Protein AF-A0A3B9VID7-F1 (afdb_monomer)

Structure (mmCIF, N/CA/C/O backbone):
data_AF-A0A3B9VID7-F1
#
_entry.id   AF-A0A3B9VID7-F1
#
loop_
_atom_site.group_PDB
_atom_site.id
_atom_site.type_symbol
_atom_site.label_atom_id
_atom_site.label_alt_id
_atom_site.label_comp_id
_atom_site.label_asym_id
_atom_site.label_entity_id
_atom_site.label_seq_id
_atom_site.pdbx_PDB_ins_code
_atom_site.Cartn_x
_atom_site.Cartn_y
_atom_site.Cartn_z
_atom_site.occupancy
_atom_site.B_iso_or_equiv
_atom_site.auth_seq_id
_atom_site.auth_comp_id
_atom_site.auth_asym_id
_atom_site.auth_atom_id
_atom_site.pdbx_PDB_model_num
ATOM 1 N N . MET A 1 1 ? -77.360 1.823 83.451 1.00 56.22 1 MET A N 1
ATOM 2 C CA . MET A 1 1 ? -77.154 1.872 81.983 1.00 56.22 1 MET A CA 1
ATOM 3 C C . MET A 1 1 ? -75.922 2.670 81.537 1.00 56.22 1 MET A C 1
ATOM 5 O O . MET A 1 1 ? -75.186 2.148 80.716 1.00 56.22 1 MET A O 1
ATOM 9 N N . ARG A 1 2 ? -75.606 3.858 82.087 1.00 56.00 2 ARG A N 1
ATOM 10 C CA . ARG A 1 2 ? -74.431 4.666 81.658 1.00 56.00 2 ARG A CA 1
ATOM 11 C C . ARG A 1 2 ? -73.066 3.945 81.665 1.00 56.00 2 ARG A C 1
ATOM 13 O O . ARG A 1 2 ? -72.286 4.162 80.751 1.00 56.00 2 ARG A O 1
ATOM 20 N N . LYS A 1 3 ? -72.797 3.061 82.638 1.00 56.91 3 LYS A N 1
ATOM 21 C CA . LYS A 1 3 ? -71.514 2.331 82.743 1.00 56.91 3 LYS A CA 1
ATOM 22 C C . LYS A 1 3 ? -71.303 1.258 81.659 1.00 56.91 3 LYS A C 1
ATOM 24 O O . LYS A 1 3 ? -70.164 0.937 81.347 1.00 56.91 3 LYS A O 1
ATOM 29 N N . PHE A 1 4 ? -72.378 0.725 81.071 1.00 58.66 4 PHE A N 1
ATOM 30 C CA . PHE A 1 4 ? -72.283 -0.282 80.004 1.00 58.66 4 PHE A CA 1
ATOM 31 C C . PHE A 1 4 ? -71.904 0.350 78.658 1.00 58.66 4 PHE A C 1
ATOM 33 O O . PHE A 1 4 ? -71.068 -0.194 77.945 1.00 58.66 4 PHE A O 1
ATOM 40 N N . TYR A 1 5 ? -72.435 1.537 78.348 1.00 61.41 5 TYR A N 1
ATOM 41 C CA . TYR A 1 5 ? -72.097 2.265 77.119 1.00 61.41 5 TYR A CA 1
ATOM 42 C C . TYR A 1 5 ? -70.640 2.733 77.084 1.00 61.41 5 TYR A C 1
ATOM 44 O O . TYR A 1 5 ? -70.012 2.686 76.032 1.00 61.41 5 TYR A O 1
ATOM 52 N N . THR A 1 6 ? -70.077 3.132 78.227 1.00 65.19 6 THR A N 1
ATOM 53 C CA . THR A 1 6 ? -68.664 3.526 78.309 1.00 65.19 6 THR A CA 1
ATOM 54 C C . THR A 1 6 ? -67.723 2.349 78.079 1.00 65.19 6 THR A C 1
ATOM 56 O O . THR A 1 6 ? -66.742 2.500 77.362 1.00 65.19 6 THR A O 1
ATOM 59 N N . VAL A 1 7 ? -68.032 1.168 78.626 1.00 65.88 7 VAL A N 1
ATOM 60 C CA . VAL A 1 7 ? -67.203 -0.032 78.421 1.00 65.88 7 VAL A CA 1
ATOM 61 C C . VAL A 1 7 ? -67.312 -0.524 76.978 1.00 65.88 7 VAL A C 1
ATOM 63 O O . VAL A 1 7 ? -66.286 -0.797 76.366 1.00 65.88 7 VAL A O 1
ATOM 66 N N . LEU A 1 8 ? -68.520 -0.537 76.400 1.00 64.69 8 LEU A N 1
ATOM 67 C CA . LEU A 1 8 ? -68.733 -0.932 75.006 1.00 64.69 8 LEU A CA 1
ATOM 68 C C . LEU A 1 8 ? -67.991 0.000 74.028 1.00 64.69 8 LEU A C 1
ATOM 70 O O . LEU A 1 8 ? -67.325 -0.474 73.110 1.00 64.69 8 LEU A O 1
ATOM 74 N N . ALA A 1 9 ? -68.041 1.318 74.259 1.00 62.00 9 ALA A N 1
ATOM 75 C CA . ALA A 1 9 ? -67.330 2.305 73.446 1.00 62.00 9 ALA A CA 1
ATOM 76 C C . ALA A 1 9 ? -65.801 2.171 73.559 1.00 62.00 9 ALA A C 1
ATOM 78 O O . ALA A 1 9 ? -65.110 2.236 72.545 1.00 62.00 9 ALA A O 1
ATOM 79 N N . LEU A 1 10 ? -65.269 1.917 74.761 1.00 61.41 10 LEU A N 1
ATOM 80 C CA . LEU A 1 10 ? -63.838 1.657 74.967 1.00 61.41 10 LEU A CA 1
ATOM 81 C C . LEU A 1 10 ? -63.379 0.363 74.278 1.00 61.41 10 LEU A C 1
ATOM 83 O O . LEU A 1 10 ? -62.321 0.352 73.655 1.00 61.41 10 LEU A O 1
ATOM 87 N N . THR A 1 11 ? -64.183 -0.704 74.313 1.00 61.12 11 THR A N 1
ATOM 88 C CA . THR A 1 11 ? -63.859 -1.957 73.609 1.00 61.12 11 THR A CA 1
ATOM 89 C C . THR A 1 11 ? -63.971 -1.839 72.090 1.00 61.12 11 THR A C 1
ATOM 91 O O . THR A 1 11 ? -63.177 -2.448 71.376 1.00 61.12 11 THR A O 1
ATOM 94 N N . LEU A 1 12 ? -64.907 -1.039 71.568 1.00 60.53 12 LEU A N 1
ATOM 95 C CA . LEU A 1 12 ? -64.988 -0.765 70.131 1.00 60.53 12 LEU A CA 1
ATOM 96 C C . LEU A 1 12 ? -63.790 0.064 69.658 1.00 60.53 12 LEU A C 1
ATOM 98 O O . LEU A 1 12 ? -63.177 -0.287 68.655 1.00 60.53 12 LEU A O 1
ATOM 102 N N . MET A 1 13 ? -63.400 1.104 70.400 1.00 60.31 13 MET A N 1
ATOM 103 C CA . MET A 1 13 ? -62.244 1.927 70.028 1.00 60.31 13 MET A CA 1
ATOM 104 C C . MET A 1 13 ? -60.911 1.170 70.123 1.00 60.31 13 MET A C 1
ATOM 106 O O . MET A 1 13 ? -60.055 1.359 69.263 1.00 60.31 13 MET A O 1
ATOM 110 N N . ALA A 1 14 ? -60.749 0.255 71.086 1.00 60.72 14 ALA A N 1
ATOM 111 C CA . ALA A 1 14 ? -59.557 -0.594 71.174 1.00 60.72 14 ALA A CA 1
ATOM 112 C C . ALA A 1 14 ? -59.420 -1.565 69.982 1.00 60.72 14 ALA A C 1
ATOM 114 O O . ALA A 1 14 ? -58.322 -1.735 69.454 1.00 60.72 14 ALA A O 1
ATOM 115 N N . ASN A 1 15 ? -60.526 -2.155 69.510 1.00 59.38 15 ASN A N 1
ATOM 116 C CA . ASN A 1 15 ? -60.514 -3.040 68.337 1.00 59.38 15 ASN A CA 1
ATOM 117 C C . ASN A 1 15 ? -60.255 -2.279 67.024 1.00 59.38 15 ASN A C 1
ATOM 119 O O . ASN A 1 15 ? -59.585 -2.799 66.135 1.00 59.38 15 ASN A O 1
ATOM 123 N N . ILE A 1 16 ? -60.750 -1.042 66.900 1.00 61.66 16 ILE A N 1
ATOM 124 C CA . ILE A 1 16 ? -60.514 -0.202 65.715 1.00 61.66 16 ILE A CA 1
ATOM 125 C C . ILE A 1 16 ? -59.044 0.243 65.645 1.00 61.66 16 ILE A C 1
ATOM 127 O O . ILE A 1 16 ? -58.456 0.212 64.565 1.00 61.66 16 ILE A O 1
ATOM 131 N N . ALA A 1 17 ? -58.428 0.577 66.785 1.00 60.16 17 ALA A N 1
ATOM 132 C CA . ALA A 1 17 ? -57.010 0.939 66.851 1.00 60.16 17 ALA A CA 1
ATOM 133 C C . ALA A 1 17 ? -56.090 -0.235 66.463 1.00 60.16 17 ALA A C 1
ATOM 135 O O . ALA A 1 17 ? -55.193 -0.070 65.640 1.00 60.16 17 ALA A O 1
ATOM 136 N N . GLN A 1 18 ? -56.359 -1.444 66.975 1.00 63.72 18 GLN A N 1
ATOM 137 C CA . GLN A 1 18 ? -55.599 -2.645 66.602 1.00 63.72 18 GLN A CA 1
ATOM 138 C C . GLN A 1 18 ? -55.790 -3.038 65.130 1.00 63.72 18 GLN A C 1
ATOM 140 O O . GLN A 1 18 ? -54.847 -3.496 64.484 1.00 63.72 18 GLN A O 1
ATOM 145 N N . ALA A 1 19 ? -56.988 -2.831 64.573 1.00 62.75 19 ALA A N 1
ATOM 146 C CA . ALA A 1 19 ? -57.233 -3.042 63.151 1.00 62.75 19 ALA A CA 1
ATOM 147 C C . ALA A 1 19 ? -56.451 -2.036 62.287 1.00 62.75 19 ALA A C 1
ATOM 149 O O . ALA A 1 19 ? -55.823 -2.445 61.312 1.00 62.75 19 ALA A O 1
ATOM 150 N N . GLN A 1 20 ? -56.435 -0.746 62.646 1.00 66.88 20 GLN A N 1
ATOM 151 C CA . GLN A 1 20 ? -55.665 0.273 61.920 1.00 66.88 20 GLN A CA 1
ATOM 152 C C . GLN A 1 20 ? -54.160 -0.018 61.914 1.00 66.88 20 GLN A C 1
ATOM 154 O O . GLN A 1 20 ? -53.550 0.045 60.846 1.00 66.88 20 GLN A O 1
ATOM 159 N N . ASP A 1 21 ? -53.580 -0.414 63.049 1.00 70.00 21 ASP A N 1
ATOM 160 C CA . ASP A 1 21 ? -52.160 -0.786 63.120 1.00 70.00 21 ASP A CA 1
ATOM 161 C C . ASP A 1 21 ? -51.834 -2.024 62.271 1.00 70.00 21 ASP A C 1
ATOM 163 O O . ASP A 1 21 ? -50.815 -2.052 61.576 1.00 70.00 21 ASP A O 1
ATOM 167 N N . PHE A 1 22 ? -52.715 -3.029 62.253 1.00 75.25 22 PHE A N 1
ATOM 168 C CA . PHE A 1 22 ? -52.538 -4.214 61.410 1.00 75.25 22 PHE A CA 1
ATOM 169 C C . PHE A 1 22 ? -52.572 -3.872 59.914 1.00 75.25 22 PHE A C 1
ATOM 171 O O . PHE A 1 22 ? -51.723 -4.341 59.153 1.00 75.25 22 PHE A O 1
ATOM 178 N N . TYR A 1 23 ? -53.517 -3.030 59.476 1.00 74.56 23 TYR A N 1
ATOM 179 C CA . TYR A 1 23 ? -53.590 -2.581 58.080 1.00 74.56 23 TYR A CA 1
ATOM 180 C C . TYR A 1 23 ? -52.366 -1.756 57.677 1.00 74.56 23 TYR A C 1
ATOM 182 O O . TYR A 1 23 ? -51.838 -1.951 56.579 1.00 74.56 23 TYR A O 1
ATOM 190 N N . MET A 1 24 ? -51.878 -0.893 58.569 1.00 76.69 24 MET A N 1
ATOM 191 C CA . MET A 1 24 ? -50.693 -0.078 58.318 1.00 76.69 24 MET A CA 1
ATOM 192 C C . MET A 1 24 ? -49.414 -0.935 58.255 1.00 76.69 24 MET A C 1
ATOM 194 O O . MET A 1 24 ? -48.594 -0.751 57.357 1.00 76.69 24 MET A O 1
ATOM 198 N N . GLN A 1 25 ? -49.266 -1.944 59.124 1.00 76.19 25 GLN A N 1
ATOM 199 C CA . GLN A 1 25 ? -48.174 -2.924 59.029 1.00 76.19 25 GLN A CA 1
ATOM 200 C C . GLN A 1 25 ? -48.227 -3.730 57.726 1.00 76.19 25 GLN A C 1
ATOM 202 O O . GLN A 1 25 ? -47.198 -3.911 57.076 1.00 76.19 25 GLN A O 1
ATOM 207 N N . LYS A 1 26 ? -49.417 -4.175 57.308 1.00 81.56 26 LYS A N 1
ATOM 208 C CA . LYS A 1 26 ? -49.621 -4.889 56.037 1.00 81.56 26 LYS A CA 1
ATOM 209 C C . LYS A 1 26 ? -49.260 -4.033 54.824 1.00 81.56 26 LYS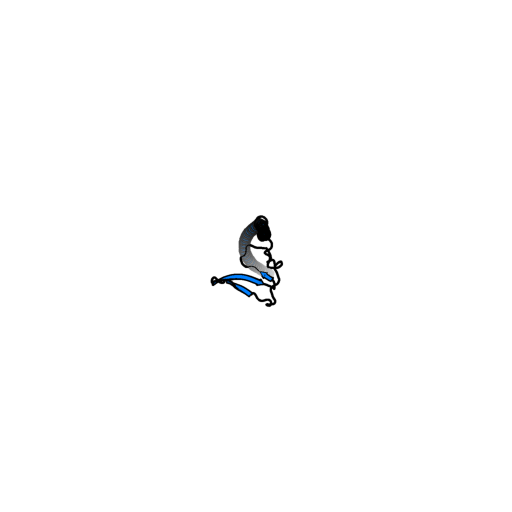 A C 1
ATOM 211 O O . LYS A 1 26 ? -48.654 -4.553 53.889 1.00 81.56 26 LYS A O 1
ATOM 216 N N . GLN A 1 27 ? -49.621 -2.748 54.822 1.00 80.12 27 GLN A N 1
ATOM 217 C CA . GLN A 1 27 ? -49.226 -1.817 53.760 1.00 80.12 27 GLN A CA 1
ATOM 218 C C . GLN A 1 27 ? -47.710 -1.627 53.723 1.00 80.12 27 GLN A C 1
ATOM 220 O O . GLN A 1 27 ? -47.113 -1.807 52.663 1.00 80.12 27 GLN A O 1
ATOM 225 N N . ASN A 1 28 ? -47.081 -1.388 54.876 1.00 84.56 28 ASN A N 1
ATOM 226 C CA . ASN A 1 28 ? -45.626 -1.263 54.966 1.00 84.56 28 ASN A CA 1
ATOM 227 C C . ASN A 1 28 ? -44.908 -2.530 54.477 1.00 84.56 28 ASN A C 1
ATOM 229 O O . ASN A 1 28 ? -43.905 -2.434 53.778 1.00 84.56 28 ASN A O 1
ATOM 233 N N . GLU A 1 29 ? -45.425 -3.724 54.781 1.00 87.56 29 GLU A N 1
ATOM 234 C CA . GLU A 1 29 ? -44.844 -4.987 54.310 1.00 87.56 29 GLU A CA 1
ATOM 235 C C . GLU A 1 29 ? -44.932 -5.138 52.778 1.00 87.56 29 GLU A C 1
ATOM 237 O O . GLU A 1 29 ? -43.993 -5.620 52.139 1.00 87.56 29 GLU A O 1
ATOM 242 N N . VAL A 1 30 ? -46.048 -4.718 52.171 1.00 89.81 30 VAL A N 1
ATOM 243 C CA . VAL A 1 30 ? -46.230 -4.736 50.710 1.00 89.81 30 VAL A CA 1
ATOM 244 C C . VAL A 1 30 ? -45.300 -3.731 50.034 1.00 89.81 30 VAL A C 1
ATOM 246 O O . VAL A 1 30 ? -44.655 -4.078 49.042 1.00 89.81 30 VAL A O 1
ATOM 249 N N . GLU A 1 31 ? -45.176 -2.522 50.580 1.00 86.56 31 GLU A N 1
ATOM 250 C CA . GLU A 1 31 ? -44.242 -1.521 50.061 1.00 86.56 31 GLU A CA 1
ATOM 251 C C . GLU A 1 31 ? -42.789 -1.979 50.194 1.00 86.56 31 GLU A C 1
ATOM 253 O O . GLU A 1 31 ? -42.026 -1.870 49.237 1.00 86.56 31 GLU A O 1
ATOM 258 N N . PHE A 1 32 ? -42.417 -2.603 51.314 1.00 89.25 32 PHE A N 1
ATOM 259 C CA . PHE A 1 32 ? -41.068 -3.135 51.506 1.00 89.25 32 PHE A CA 1
ATOM 260 C C . PHE A 1 32 ? -40.743 -4.259 50.512 1.00 89.25 32 PHE A C 1
ATOM 262 O O . PHE A 1 32 ? -39.635 -4.328 49.978 1.00 89.25 32 PHE A O 1
ATOM 269 N N . LYS A 1 33 ? -41.714 -5.134 50.210 1.00 91.50 33 LYS A N 1
ATOM 270 C CA . LYS A 1 33 ? -41.564 -6.169 49.171 1.00 91.50 33 LYS A CA 1
ATOM 271 C C . LYS A 1 33 ? -41.385 -5.558 47.785 1.00 91.50 33 LYS A C 1
ATOM 273 O O . LYS A 1 33 ? -40.506 -6.003 47.048 1.00 91.50 33 LYS A O 1
ATOM 278 N N . ARG A 1 34 ? -42.167 -4.529 47.446 1.00 91.75 34 ARG A N 1
ATOM 279 C CA . ARG A 1 34 ? -42.041 -3.809 46.173 1.00 91.75 34 ARG A CA 1
ATOM 280 C C . ARG A 1 34 ? -40.676 -3.135 46.047 1.00 91.75 34 ARG A C 1
ATOM 282 O O . ARG A 1 34 ? -40.007 -3.303 45.034 1.00 91.75 34 ARG A O 1
ATOM 289 N N . LEU A 1 35 ? -40.232 -2.458 47.100 1.00 94.00 35 LEU A N 1
ATOM 290 C CA . LEU A 1 35 ? -38.953 -1.756 47.124 1.00 94.00 35 LEU A CA 1
ATOM 291 C C . LEU A 1 35 ? -37.775 -2.737 47.021 1.00 94.00 35 LEU A C 1
ATOM 293 O O . LEU A 1 35 ? -36.845 -2.509 46.255 1.00 94.00 35 LEU A O 1
ATOM 297 N N . ASN A 1 36 ? -37.849 -3.892 47.688 1.00 93.25 36 ASN A N 1
ATOM 298 C CA . ASN A 1 36 ? -36.863 -4.964 47.514 1.00 93.25 36 ASN A CA 1
ATOM 299 C C . ASN A 1 36 ? -36.828 -5.516 46.083 1.00 93.25 36 ASN A C 1
ATOM 301 O O . ASN A 1 36 ? -35.751 -5.825 45.572 1.00 93.25 36 ASN A O 1
ATOM 305 N N . GLN A 1 37 ? -37.984 -5.641 45.431 1.00 93.62 37 GLN A N 1
ATOM 306 C CA . GLN A 1 37 ? -38.057 -6.093 44.045 1.00 93.62 37 GLN A CA 1
ATOM 307 C C . GLN A 1 37 ? -37.441 -5.064 43.088 1.00 93.62 37 GLN A C 1
ATOM 309 O O . GLN A 1 37 ? -36.677 -5.445 42.202 1.00 93.62 37 GLN A O 1
ATOM 314 N N . GLU A 1 38 ? -37.705 -3.774 43.297 1.00 94.25 38 GLU A N 1
ATOM 315 C CA . GLU A 1 38 ? -37.096 -2.678 42.533 1.00 94.25 38 GLU A CA 1
ATOM 316 C C . GLU A 1 38 ? -35.573 -2.627 42.739 1.00 94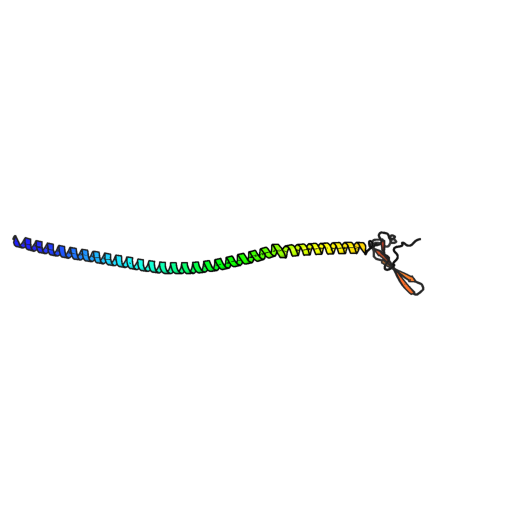.25 38 GLU A C 1
ATOM 318 O O . GLU A 1 38 ? -34.821 -2.561 41.769 1.00 94.25 38 GLU A O 1
ATOM 323 N N . VAL A 1 39 ? -35.092 -2.776 43.979 1.00 94.81 39 VAL A N 1
ATOM 324 C CA . VAL A 1 39 ? -33.652 -2.851 44.288 1.00 94.81 39 VAL A CA 1
ATOM 325 C C . VAL A 1 39 ? -32.995 -4.064 43.628 1.00 94.81 39 VAL A C 1
ATOM 327 O O . VAL A 1 39 ? -31.864 -3.969 43.149 1.00 94.81 39 VAL A O 1
ATOM 330 N N . TYR A 1 40 ? -33.674 -5.210 43.591 1.00 95.81 40 TYR A N 1
ATOM 331 C CA . TYR A 1 40 ? -33.153 -6.402 42.926 1.00 95.81 40 TYR A CA 1
ATOM 332 C C . TYR A 1 40 ? -33.022 -6.202 41.411 1.00 95.81 40 TYR A C 1
ATOM 334 O O . TYR A 1 40 ? -31.981 -6.539 40.846 1.00 95.81 40 TYR A O 1
ATOM 342 N N . GLN A 1 41 ? -34.033 -5.611 40.763 1.00 94.94 41 GLN A N 1
ATOM 343 C CA . GLN A 1 41 ? -33.960 -5.276 39.336 1.00 94.94 41 GLN A CA 1
ATOM 344 C C . GLN A 1 41 ? -32.835 -4.276 39.064 1.00 94.94 41 GLN A C 1
ATOM 346 O O . GLN A 1 41 ? -32.001 -4.521 38.200 1.00 94.94 41 GLN A O 1
ATOM 351 N N . LEU A 1 42 ? -32.722 -3.227 39.883 1.00 95.50 42 LEU A N 1
ATOM 352 C CA . LEU A 1 42 ? -31.650 -2.242 39.754 1.00 95.50 42 LEU A CA 1
ATOM 353 C C . LEU A 1 42 ? -30.261 -2.887 39.857 1.00 95.50 42 LEU A C 1
ATOM 355 O O . LEU A 1 42 ? -29.371 -2.574 39.070 1.00 95.50 42 LEU A O 1
A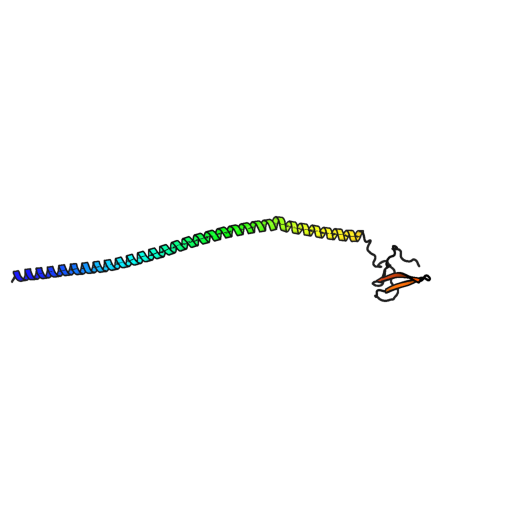TOM 359 N N . LYS A 1 43 ? -30.058 -3.815 40.802 1.00 95.75 43 LYS A N 1
ATOM 360 C CA . LYS A 1 43 ? -28.790 -4.554 40.916 1.00 95.75 43 LYS A CA 1
ATOM 361 C C . LYS A 1 43 ? -28.488 -5.366 39.658 1.00 95.75 43 LYS A C 1
ATOM 363 O O . LYS A 1 43 ? -27.345 -5.367 39.207 1.00 95.75 43 LYS A O 1
ATOM 368 N N . LYS A 1 44 ? -29.500 -6.025 39.092 1.00 95.56 44 LYS A N 1
ATOM 369 C CA . LYS A 1 44 ? -29.363 -6.804 37.860 1.00 95.56 44 LYS A CA 1
ATOM 370 C C . LYS A 1 44 ? -29.005 -5.914 36.666 1.00 95.56 44 LYS A C 1
ATOM 372 O O . LYS A 1 44 ? -28.104 -6.262 35.905 1.00 95.56 44 LYS A O 1
ATOM 377 N N . ASP A 1 45 ? -29.649 -4.758 36.541 1.00 95.44 45 ASP A N 1
ATOM 378 C CA . ASP A 1 45 ? -29.377 -3.795 35.470 1.00 95.44 45 ASP A CA 1
ATOM 379 C C . ASP A 1 45 ? -27.959 -3.220 35.585 1.00 95.44 45 ASP A C 1
ATOM 381 O O . ASP A 1 45 ? -27.233 -3.143 34.594 1.00 95.44 45 ASP A O 1
ATOM 385 N N . ILE A 1 46 ? -27.515 -2.895 36.806 1.00 95.50 46 ILE A N 1
ATOM 386 C CA . ILE A 1 46 ? -26.138 -2.453 37.074 1.00 95.50 46 ILE A CA 1
ATOM 387 C C . ILE A 1 46 ? -25.131 -3.531 36.659 1.00 95.50 46 ILE A C 1
ATOM 389 O O . ILE A 1 46 ? -24.124 -3.223 36.017 1.00 95.50 46 ILE A O 1
ATOM 393 N N . GLU A 1 47 ? -25.387 -4.796 36.996 1.00 94.44 47 GLU A N 1
ATOM 394 C CA . GLU A 1 47 ? -24.505 -5.902 36.627 1.00 94.44 47 GLU A CA 1
ATOM 395 C C . GLU A 1 47 ? -24.427 -6.066 35.101 1.00 94.44 47 GLU A C 1
ATOM 397 O O . GLU A 1 47 ? -23.327 -6.123 34.544 1.00 94.44 47 GLU A O 1
ATOM 402 N N . GLN A 1 48 ? -25.565 -6.025 34.404 1.00 95.38 48 GLN A N 1
ATOM 403 C CA . GLN A 1 48 ? -25.612 -6.070 32.940 1.00 95.38 48 GLN A CA 1
ATOM 404 C C . GLN A 1 48 ? -24.878 -4.892 32.291 1.00 95.38 48 GLN A C 1
ATOM 406 O O . GLN A 1 48 ? -24.079 -5.093 31.371 1.00 95.38 48 GLN A O 1
ATOM 411 N N . HIS A 1 49 ? -25.080 -3.672 32.792 1.00 94.31 49 HIS A N 1
ATOM 412 C CA . HIS A 1 49 ? -24.363 -2.491 32.315 1.00 94.31 49 HIS A CA 1
ATOM 413 C C . HIS A 1 49 ? -22.854 -2.618 32.537 1.00 94.31 49 HIS A C 1
ATOM 415 O O . HIS A 1 49 ? -22.077 -2.276 31.648 1.00 94.31 49 HIS A O 1
ATOM 421 N N . SER A 1 50 ? -22.417 -3.170 33.671 1.00 94.50 50 SER A N 1
ATOM 422 C CA . SER A 1 50 ? -20.990 -3.378 33.942 1.00 94.50 50 SER A CA 1
ATOM 423 C C . SER A 1 50 ? -20.339 -4.347 32.946 1.00 94.50 50 SER A C 1
ATOM 425 O O . SER A 1 50 ? -19.215 -4.119 32.491 1.00 94.50 50 SER A O 1
ATOM 427 N N . ILE A 1 51 ? -21.060 -5.403 32.552 1.00 95.31 51 ILE A N 1
ATOM 428 C CA . ILE A 1 51 ? -20.611 -6.360 31.535 1.00 95.31 51 ILE A CA 1
ATOM 429 C C . ILE A 1 51 ? -20.503 -5.661 30.178 1.00 95.31 51 ILE A C 1
ATOM 431 O O . ILE A 1 51 ? -19.497 -5.817 29.484 1.00 95.31 51 ILE A O 1
ATOM 435 N N . TYR A 1 52 ? -21.507 -4.859 29.820 1.00 95.12 52 TYR A N 1
ATOM 436 C CA . TYR A 1 52 ? -21.522 -4.122 28.562 1.00 95.12 52 TYR A CA 1
ATOM 437 C C . TYR A 1 52 ? -20.374 -3.106 28.465 1.00 95.12 52 TYR A C 1
ATOM 439 O O . TYR A 1 52 ? -19.677 -3.067 27.451 1.00 95.12 52 TYR A O 1
ATOM 447 N N . VAL A 1 53 ? -20.106 -2.349 29.534 1.00 95.44 53 VAL A N 1
ATOM 448 C CA . VAL A 1 53 ? -18.985 -1.394 29.591 1.00 95.44 53 VAL A CA 1
ATOM 449 C C . VAL A 1 53 ? -17.647 -2.104 29.390 1.00 95.44 53 VAL A C 1
ATOM 451 O O . VAL A 1 53 ? -16.866 -1.696 28.535 1.00 95.44 53 VAL A O 1
ATOM 454 N N . ARG A 1 54 ? -17.406 -3.229 30.076 1.00 94.12 54 ARG A N 1
ATOM 455 C CA . ARG A 1 54 ? -16.176 -4.020 29.880 1.00 94.12 54 ARG A CA 1
ATOM 456 C C . ARG A 1 54 ? -16.033 -4.539 28.450 1.00 94.12 54 ARG A C 1
ATOM 458 O O . ARG A 1 54 ? -14.925 -4.617 27.918 1.00 94.12 54 ARG A O 1
ATOM 465 N N . GLN A 1 55 ? -17.139 -4.927 27.820 1.00 95.81 55 GLN A N 1
ATOM 466 C CA . GLN A 1 55 ? -17.126 -5.384 26.432 1.00 95.81 55 GLN A CA 1
ATOM 467 C C . GLN A 1 55 ? -16.797 -4.238 25.466 1.00 95.81 55 GLN A C 1
ATOM 469 O O . GLN A 1 55 ? -16.037 -4.433 24.510 1.00 95.81 55 GLN A O 1
ATOM 474 N N . LEU A 1 56 ? -17.324 -3.041 25.729 1.00 95.25 56 LEU A N 1
ATOM 475 C CA . LEU A 1 56 ? -16.991 -1.835 24.977 1.00 95.25 56 LEU A CA 1
ATOM 476 C C . LEU A 1 56 ? -15.519 -1.455 25.136 1.00 95.25 56 LEU A C 1
ATOM 478 O O . LEU A 1 56 ? -14.867 -1.201 24.129 1.00 95.25 56 LEU A O 1
ATOM 482 N N . GLU A 1 57 ? -14.971 -1.485 26.351 1.00 95.31 57 GLU A N 1
ATOM 483 C CA . GLU A 1 57 ? -13.549 -1.209 26.606 1.00 95.31 57 GLU A CA 1
ATOM 484 C C . GLU A 1 57 ? -12.641 -2.146 25.799 1.00 95.31 57 GLU A C 1
ATOM 486 O O . GLU A 1 57 ? -11.754 -1.684 25.078 1.00 95.31 57 GLU A O 1
ATOM 491 N N . LYS A 1 58 ? -12.922 -3.457 25.817 1.00 95.75 58 LYS A N 1
ATOM 492 C CA . LYS A 1 58 ? -12.185 -4.448 25.012 1.00 95.75 58 LYS A CA 1
ATOM 493 C C . LYS A 1 58 ? -12.294 -4.187 23.512 1.00 95.75 58 LYS A C 1
ATOM 495 O O . LYS A 1 58 ? -11.317 -4.328 22.774 1.00 95.75 58 LYS A O 1
ATOM 500 N N . THR A 1 59 ? -13.488 -3.827 23.046 1.00 95.38 59 THR A N 1
ATOM 501 C CA . THR A 1 59 ? -13.722 -3.528 21.628 1.00 95.38 59 THR A CA 1
ATOM 502 C C . THR A 1 59 ? -12.962 -2.272 21.214 1.00 95.38 59 THR A C 1
ATOM 504 O O . THR A 1 59 ? -12.335 -2.259 20.157 1.00 95.38 59 THR A O 1
ATOM 507 N N . ASN A 1 60 ? -12.947 -1.250 22.067 1.00 95.62 60 ASN A N 1
ATOM 508 C CA . ASN A 1 60 ? -12.235 -0.004 21.823 1.00 95.62 60 ASN A CA 1
ATOM 509 C C . ASN A 1 60 ? -10.711 -0.214 21.790 1.00 95.62 60 ASN A C 1
ATOM 511 O O . ASN A 1 60 ? -10.032 0.280 20.889 1.00 95.62 60 ASN A O 1
ATOM 515 N N . GLU A 1 61 ? -10.169 -1.031 22.698 1.00 95.38 61 GLU A N 1
ATOM 516 C CA . GLU A 1 61 ? -8.752 -1.413 22.676 1.00 95.38 61 GLU A CA 1
ATOM 517 C C . GLU A 1 61 ? -8.394 -2.164 21.380 1.00 95.38 61 GLU A C 1
ATOM 519 O O . GLU A 1 61 ? -7.379 -1.879 20.738 1.00 95.38 61 GLU A O 1
ATOM 524 N N . SER A 1 62 ? -9.251 -3.096 20.944 1.00 95.88 62 SER A N 1
ATOM 525 C CA . SER A 1 62 ? -9.063 -3.825 19.684 1.00 95.88 62 SER A CA 1
ATOM 526 C C . SER A 1 62 ? -9.104 -2.898 18.465 1.00 95.88 62 SER A C 1
ATOM 528 O O . SER A 1 62 ? -8.255 -3.011 17.578 1.00 95.88 62 SER A O 1
ATOM 530 N N . LEU A 1 63 ? -10.059 -1.966 18.425 1.00 95.38 63 LEU A N 1
ATOM 531 C CA . LEU A 1 63 ? -10.180 -0.978 17.352 1.00 95.38 63 LEU A CA 1
ATOM 532 C C . LEU A 1 63 ? -8.962 -0.057 17.301 1.00 95.38 63 LEU A C 1
ATOM 534 O O . LEU A 1 63 ? -8.414 0.151 16.223 1.00 95.38 63 LEU A O 1
ATOM 538 N N . THR A 1 64 ? -8.481 0.406 18.453 1.00 96.12 64 THR A N 1
ATOM 539 C CA . THR A 1 64 ? -7.276 1.241 18.546 1.00 96.12 64 THR A CA 1
ATOM 540 C C . THR A 1 64 ? -6.050 0.510 17.996 1.00 96.12 64 THR A C 1
ATOM 542 O O . THR A 1 64 ? -5.301 1.063 17.192 1.00 96.12 64 THR A O 1
ATOM 545 N N . LYS A 1 65 ? -5.869 -0.773 18.344 1.00 96.38 65 LYS A N 1
ATOM 546 C CA . LYS A 1 65 ? -4.780 -1.598 17.791 1.00 96.38 65 LYS A CA 1
ATOM 547 C C . LYS A 1 65 ? -4.885 -1.750 16.273 1.00 96.38 65 LYS A C 1
ATOM 549 O O . LYS A 1 65 ? -3.882 -1.609 15.576 1.00 96.38 65 LYS A O 1
ATOM 554 N N . LYS A 1 66 ? -6.087 -2.021 15.752 1.00 94.25 66 LYS A N 1
ATOM 555 C CA . LYS A 1 66 ? -6.324 -2.136 14.303 1.00 94.25 66 LYS A CA 1
ATOM 556 C C . LYS A 1 66 ? -6.056 -0.821 13.575 1.00 94.25 66 LYS A C 1
ATOM 558 O O . LYS A 1 66 ? -5.486 -0.849 12.488 1.00 94.25 66 LYS A O 1
ATOM 563 N N . LEU A 1 67 ? -6.439 0.306 14.168 1.00 95.88 67 LEU A N 1
ATOM 564 C CA . LEU A 1 67 ? -6.209 1.630 13.604 1.00 95.88 67 LEU A CA 1
ATOM 565 C C . LEU A 1 67 ? -4.710 1.942 13.526 1.00 95.88 67 LEU A C 1
ATOM 567 O O . LEU A 1 67 ? -4.229 2.295 12.457 1.00 95.88 67 LEU A O 1
ATOM 571 N N . ASN A 1 68 ? -3.953 1.684 14.595 1.00 95.38 68 ASN A N 1
ATOM 572 C CA . ASN A 1 68 ? -2.498 1.874 14.591 1.00 95.38 68 ASN A CA 1
ATOM 573 C C . ASN A 1 68 ? -1.797 1.003 13.537 1.00 95.38 68 ASN A C 1
ATOM 575 O O . ASN A 1 68 ? -0.952 1.497 12.796 1.00 95.38 68 ASN A O 1
ATOM 579 N N . ALA A 1 69 ? -2.183 -0.271 13.421 1.00 94.94 69 ALA A N 1
ATOM 580 C CA . ALA A 1 69 ? -1.638 -1.161 12.394 1.00 94.94 69 ALA A CA 1
ATOM 581 C C . ALA A 1 69 ? -2.020 -0.720 10.969 1.00 94.94 69 ALA A C 1
ATOM 583 O O . ALA A 1 69 ? -1.265 -0.938 10.025 1.00 94.94 69 ALA A O 1
ATOM 584 N N . THR A 1 70 ? -3.198 -0.115 10.799 1.00 95.00 70 THR A N 1
ATOM 585 C CA . THR A 1 70 ? -3.640 0.412 9.501 1.00 95.00 70 THR A CA 1
ATOM 586 C C . THR A 1 70 ? -2.852 1.660 9.127 1.00 95.00 70 THR A C 1
ATOM 588 O O . THR A 1 70 ? -2.390 1.741 7.997 1.00 95.00 70 THR A O 1
ATOM 591 N N . ASN A 1 71 ? -2.632 2.578 10.071 1.00 94.75 71 ASN A N 1
ATOM 592 C CA . ASN A 1 71 ? -1.817 3.772 9.844 1.00 94.75 71 ASN A CA 1
ATOM 593 C C . ASN A 1 71 ? -0.394 3.399 9.414 1.00 94.75 71 ASN A C 1
ATOM 595 O O . ASN A 1 71 ? 0.062 3.884 8.390 1.00 94.75 71 ASN A O 1
ATOM 599 N N . GLN A 1 72 ? 0.242 2.442 10.099 1.00 95.06 72 GLN A N 1
ATOM 600 C CA . GLN A 1 72 ? 1.567 1.943 9.704 1.00 95.06 72 GLN A CA 1
ATOM 601 C C . GLN A 1 72 ? 1.590 1.406 8.268 1.00 95.06 72 GLN A C 1
ATOM 603 O O . GLN A 1 72 ? 2.478 1.738 7.495 1.00 95.06 72 GLN A O 1
ATOM 608 N N . ARG A 1 73 ? 0.581 0.618 7.874 1.00 94.56 73 ARG A N 1
ATOM 609 C CA . ARG A 1 73 ? 0.487 0.111 6.495 1.00 94.56 73 ARG A CA 1
ATOM 610 C C . ARG A 1 73 ? 0.276 1.219 5.468 1.00 94.56 73 ARG A C 1
ATOM 612 O O . ARG A 1 73 ? 0.710 1.068 4.332 1.00 94.56 73 ARG A O 1
ATOM 619 N N . VAL A 1 74 ? -0.444 2.279 5.828 1.00 94.94 74 VAL A N 1
ATOM 620 C CA . VAL A 1 74 ? -0.636 3.439 4.951 1.00 94.94 74 VAL A CA 1
ATOM 621 C C . VAL A 1 74 ? 0.681 4.189 4.783 1.00 94.94 74 VAL A C 1
ATOM 623 O O . VAL A 1 74 ? 1.025 4.512 3.651 1.00 94.94 74 VAL A O 1
ATOM 626 N N . ASP A 1 75 ? 1.436 4.389 5.862 1.00 94.75 75 ASP A N 1
ATOM 627 C CA . ASP A 1 75 ? 2.756 5.023 5.812 1.00 94.75 75 ASP A CA 1
ATOM 628 C C . ASP A 1 75 ? 3.729 4.208 4.937 1.00 94.75 75 ASP A C 1
ATOM 6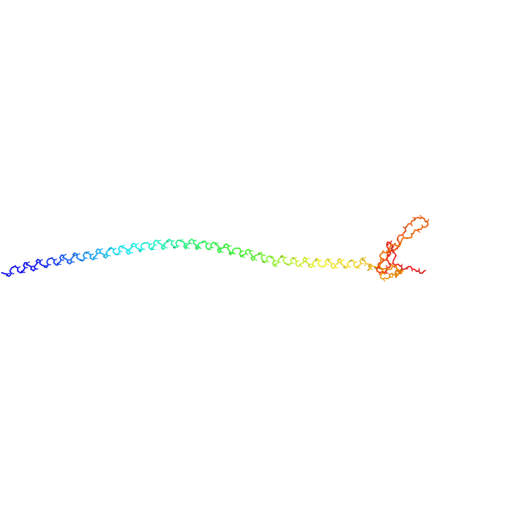30 O O . ASP A 1 75 ? 4.325 4.758 4.013 1.00 94.75 75 ASP A O 1
ATOM 634 N N . ASP A 1 76 ? 3.788 2.882 5.115 1.00 95.19 76 ASP A N 1
ATOM 635 C CA . ASP A 1 76 ? 4.605 1.990 4.274 1.00 95.19 76 ASP A CA 1
ATOM 636 C C . ASP A 1 76 ? 4.218 2.081 2.784 1.00 95.19 76 ASP A C 1
ATOM 638 O O . ASP A 1 76 ? 5.071 2.056 1.892 1.00 95.19 76 ASP A O 1
ATOM 642 N N . LEU A 1 77 ? 2.915 2.175 2.489 1.00 94.69 77 LEU A N 1
ATOM 643 C CA . LEU A 1 77 ? 2.419 2.328 1.119 1.00 94.69 77 LEU A CA 1
ATOM 644 C C . LEU A 1 77 ? 2.785 3.689 0.525 1.00 94.69 77 LEU A C 1
ATOM 646 O O . LEU A 1 77 ? 3.097 3.756 -0.665 1.00 94.69 77 LEU A O 1
ATOM 650 N N . LEU A 1 78 ? 2.752 4.754 1.326 1.00 95.50 78 LEU A N 1
ATOM 651 C CA . LEU A 1 78 ? 3.181 6.081 0.897 1.00 95.50 78 LEU A CA 1
ATOM 652 C C . LEU A 1 78 ? 4.678 6.087 0.583 1.00 95.50 78 LEU A C 1
ATOM 654 O O . LEU A 1 78 ? 5.058 6.556 -0.488 1.00 95.50 78 LEU A O 1
ATOM 658 N N . ASP A 1 79 ? 5.509 5.490 1.436 1.00 92.94 79 ASP A N 1
ATOM 659 C CA . ASP A 1 79 ? 6.953 5.378 1.203 1.00 92.94 79 ASP A CA 1
ATOM 660 C C . ASP A 1 79 ? 7.268 4.581 -0.070 1.00 92.94 79 ASP A C 1
ATOM 662 O O . ASP A 1 79 ? 8.104 4.987 -0.886 1.00 92.94 79 ASP A O 1
ATOM 666 N N . LEU A 1 80 ? 6.559 3.469 -0.294 1.00 93.62 80 LEU A N 1
ATOM 667 C CA . LEU A 1 80 ? 6.670 2.692 -1.530 1.00 93.62 80 LEU A CA 1
ATOM 668 C C . LEU A 1 80 ? 6.265 3.508 -2.758 1.00 93.62 80 LEU A C 1
ATOM 670 O O . LEU A 1 80 ? 6.940 3.442 -3.787 1.00 93.62 80 LEU A O 1
ATOM 674 N N . TRP A 1 81 ? 5.180 4.276 -2.663 1.00 93.62 81 TRP A N 1
ATOM 675 C CA . TRP A 1 81 ? 4.699 5.104 -3.763 1.00 93.62 81 TRP A CA 1
ATOM 676 C C . TRP A 1 81 ? 5.683 6.231 -4.093 1.00 93.62 81 TRP A C 1
ATOM 678 O O . TRP A 1 81 ? 6.029 6.423 -5.258 1.00 93.62 81 TRP A O 1
ATOM 688 N N . VAL A 1 82 ? 6.227 6.895 -3.072 1.00 93.38 82 VAL A N 1
ATOM 689 C CA . VAL A 1 82 ? 7.266 7.925 -3.211 1.00 93.38 82 VAL A CA 1
ATOM 690 C C . VAL A 1 82 ? 8.539 7.343 -3.830 1.00 93.38 82 VAL A C 1
ATOM 692 O O . VAL A 1 82 ? 9.137 7.970 -4.705 1.00 93.38 82 VAL A O 1
ATOM 695 N N . ASN A 1 83 ? 8.964 6.143 -3.427 1.00 94.56 83 ASN A N 1
ATOM 696 C CA . ASN A 1 83 ? 10.108 5.466 -4.042 1.00 94.56 83 ASN A CA 1
ATOM 697 C C . ASN A 1 83 ? 9.833 5.131 -5.516 1.00 94.56 83 ASN A C 1
ATOM 699 O O . ASN A 1 83 ? 10.668 5.376 -6.393 1.00 94.56 83 ASN A O 1
ATOM 703 N N . PHE A 1 84 ? 8.643 4.609 -5.807 1.00 91.19 84 PHE A N 1
ATOM 704 C CA . PHE A 1 84 ? 8.239 4.291 -7.167 1.00 91.19 84 PHE A CA 1
ATOM 705 C C . PHE A 1 84 ? 8.259 5.531 -8.070 1.00 91.19 84 PHE A C 1
ATOM 707 O O . PHE A 1 84 ? 8.842 5.480 -9.155 1.00 91.19 84 PHE A O 1
ATOM 714 N N . GLU A 1 85 ? 7.692 6.646 -7.606 1.00 92.75 85 GLU A N 1
ATOM 715 C CA . GLU A 1 85 ? 7.627 7.907 -8.348 1.00 92.75 85 GLU A CA 1
ATOM 716 C C . GLU A 1 85 ? 9.004 8.556 -8.539 1.00 92.75 85 GLU A C 1
ATOM 718 O O . GLU A 1 85 ? 9.312 9.018 -9.635 1.00 92.75 85 GLU A O 1
ATOM 723 N N . ASN A 1 86 ? 9.857 8.563 -7.511 1.00 91.88 86 ASN A N 1
ATOM 724 C CA . ASN A 1 86 ? 11.119 9.310 -7.555 1.00 91.88 86 ASN A CA 1
ATOM 725 C C . ASN A 1 86 ? 12.315 8.506 -8.072 1.00 91.88 86 ASN A C 1
ATOM 727 O O . ASN A 1 86 ? 13.282 9.090 -8.557 1.00 91.88 86 ASN A O 1
ATOM 731 N N . VAL A 1 87 ? 12.282 7.179 -7.955 1.00 89.50 87 VAL A N 1
ATOM 732 C CA . VAL A 1 87 ? 13.417 6.316 -8.311 1.00 89.50 87 VAL A CA 1
ATOM 733 C C . VAL A 1 87 ? 13.050 5.411 -9.473 1.00 89.50 87 VAL A C 1
ATOM 735 O O . VAL A 1 87 ? 13.687 5.455 -10.525 1.00 89.50 87 VAL A O 1
ATOM 738 N N . SER A 1 88 ? 12.017 4.588 -9.304 1.00 88.69 88 SER A N 1
ATOM 739 C CA . SER A 1 88 ? 11.733 3.512 -10.259 1.00 88.69 88 SER A CA 1
ATOM 740 C C . SER A 1 88 ? 11.237 4.042 -11.607 1.00 88.69 88 SER A C 1
ATOM 742 O O . SER A 1 88 ? 11.759 3.641 -12.648 1.00 88.69 88 SER A O 1
ATOM 744 N N . LEU A 1 89 ? 10.277 4.972 -11.606 1.00 90.00 89 LEU A N 1
ATOM 745 C CA . LEU A 1 89 ? 9.734 5.563 -12.832 1.00 90.00 89 LEU A CA 1
ATOM 746 C C . LEU A 1 89 ? 10.788 6.355 -13.625 1.00 90.00 89 LEU A C 1
ATOM 748 O O . LEU A 1 89 ? 10.948 6.081 -14.817 1.00 90.00 89 LEU A O 1
ATOM 752 N N . PRO A 1 90 ? 11.558 7.279 -13.019 1.00 91.75 90 PRO A N 1
ATOM 753 C CA . PRO A 1 90 ? 12.593 8.017 -13.736 1.00 91.75 90 PRO A CA 1
ATOM 754 C C . PRO A 1 90 ? 13.687 7.110 -14.301 1.00 91.75 90 PRO A C 1
ATOM 756 O O . PRO A 1 90 ? 14.143 7.341 -15.420 1.00 91.75 90 PRO A O 1
ATOM 759 N N . ASN A 1 91 ? 14.068 6.052 -13.577 1.00 90.81 91 ASN A N 1
ATOM 760 C CA . ASN A 1 91 ? 15.025 5.057 -14.066 1.00 90.81 91 ASN A CA 1
ATOM 761 C C . ASN A 1 91 ? 14.479 4.254 -15.252 1.00 90.81 91 ASN A C 1
ATOM 763 O O . ASN A 1 91 ? 15.215 3.965 -16.194 1.00 90.81 91 ASN A O 1
ATOM 767 N N . LEU A 1 92 ? 13.190 3.913 -15.243 1.00 91.62 92 LEU A N 1
ATOM 768 C CA . LEU A 1 92 ? 12.565 3.244 -16.380 1.00 91.62 92 LEU A CA 1
ATOM 769 C C . LEU A 1 92 ? 12.526 4.164 -17.607 1.00 91.62 92 LEU A C 1
ATOM 771 O O . LEU A 1 92 ? 12.913 3.750 -18.697 1.00 91.62 92 LEU A O 1
ATOM 775 N N . VAL A 1 93 ? 12.129 5.425 -17.421 1.00 91.94 93 VAL A N 1
ATOM 776 C CA . VAL A 1 93 ? 12.092 6.429 -18.496 1.00 91.94 93 VAL A CA 1
ATOM 777 C C . VAL A 1 93 ? 13.492 6.713 -19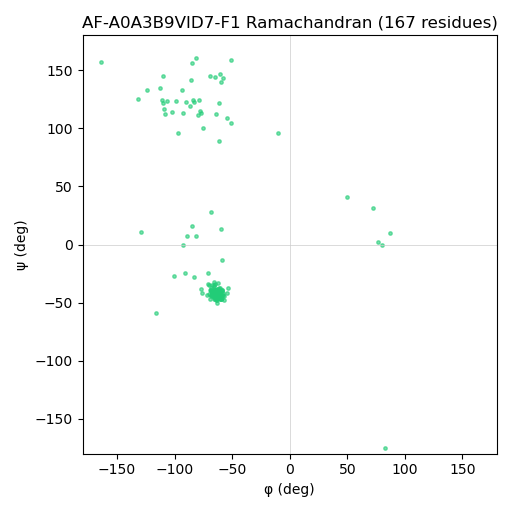.046 1.00 91.94 93 VAL A C 1
ATOM 779 O O . VAL A 1 93 ? 13.660 6.873 -20.254 1.00 91.94 93 VAL A O 1
ATOM 782 N N . SER A 1 94 ? 14.514 6.786 -18.190 1.00 91.75 94 SER A N 1
ATOM 783 C CA . SER A 1 94 ? 15.894 7.001 -18.636 1.00 91.75 94 SER A CA 1
ATOM 784 C C . SER A 1 94 ? 16.444 5.790 -19.394 1.00 91.75 94 SER A C 1
ATOM 786 O O . SER A 1 94 ? 17.087 5.971 -20.428 1.00 91.75 94 SER A O 1
ATOM 788 N N . SER A 1 95 ? 16.131 4.573 -18.941 1.00 90.69 95 SER A N 1
ATOM 789 C CA . SER A 1 95 ? 16.470 3.328 -19.637 1.00 90.69 95 SER A CA 1
ATOM 790 C C . SER A 1 95 ? 15.824 3.255 -21.024 1.00 90.69 95 SER A C 1
ATOM 792 O O . SER A 1 95 ? 16.506 2.956 -22.004 1.00 90.69 95 SER A O 1
ATOM 794 N N . ASP A 1 96 ? 14.541 3.612 -21.134 1.00 91.44 96 ASP A N 1
ATOM 795 C CA . ASP A 1 96 ? 13.817 3.648 -22.409 1.00 91.44 96 ASP A CA 1
ATOM 796 C C . ASP A 1 96 ? 14.430 4.663 -23.387 1.00 91.44 96 ASP A C 1
ATOM 798 O O . ASP A 1 96 ? 14.747 4.329 -24.531 1.00 91.44 96 ASP A O 1
ATOM 802 N N . LYS A 1 97 ? 14.732 5.880 -22.913 1.00 93.00 97 LYS A N 1
ATOM 803 C CA . LYS A 1 97 ? 15.438 6.893 -23.717 1.00 93.00 97 LYS A CA 1
ATOM 804 C C . LYS A 1 97 ? 16.811 6.409 -24.187 1.00 93.00 97 LYS A C 1
ATOM 806 O O . LYS A 1 97 ? 17.162 6.613 -25.348 1.00 93.00 97 LYS A O 1
ATOM 811 N N . ALA A 1 98 ? 17.580 5.759 -23.313 1.00 90.81 98 ALA A N 1
ATOM 812 C CA . ALA A 1 98 ? 18.893 5.223 -23.659 1.00 90.81 98 ALA A CA 1
ATOM 813 C C . ALA A 1 98 ? 18.798 4.091 -24.694 1.00 90.81 98 ALA A C 1
ATOM 815 O O . ALA A 1 98 ? 19.623 4.017 -25.607 1.00 90.81 98 ALA A O 1
ATOM 816 N N . LEU A 1 99 ? 17.788 3.224 -24.588 1.00 91.94 99 LEU A N 1
ATOM 817 C CA . LEU A 1 99 ? 17.532 2.173 -25.568 1.00 91.94 99 LEU A CA 1
ATOM 818 C C . LEU A 1 99 ? 17.139 2.763 -26.927 1.00 91.94 99 LEU A C 1
ATOM 820 O O . LEU A 1 99 ? 17.714 2.376 -27.945 1.00 91.94 99 LEU A O 1
ATOM 824 N N . ALA A 1 100 ? 16.220 3.730 -26.945 1.00 91.50 100 ALA A N 1
ATOM 825 C CA . ALA A 1 100 ? 15.816 4.428 -28.162 1.00 91.50 100 ALA A CA 1
ATOM 826 C C . ALA A 1 100 ? 17.012 5.104 -28.848 1.00 91.50 100 ALA A C 1
ATOM 828 O O . ALA A 1 100 ? 17.172 5.008 -30.067 1.00 91.50 100 ALA A O 1
ATOM 829 N N . GLN A 1 101 ? 17.898 5.726 -28.065 1.00 93.44 101 GLN A N 1
ATOM 830 C CA . GLN A 1 101 ? 19.130 6.310 -28.582 1.00 93.44 101 GLN A CA 1
ATOM 831 C C . GLN A 1 101 ? 20.051 5.246 -29.191 1.00 93.44 101 GLN A C 1
ATOM 833 O O . GLN A 1 101 ? 20.460 5.398 -30.335 1.00 93.44 101 GLN A O 1
ATOM 838 N N . ARG A 1 102 ? 20.294 4.122 -28.502 1.00 90.06 102 ARG A N 1
ATOM 839 C CA . ARG A 1 102 ? 21.110 3.019 -29.044 1.00 90.06 102 ARG A CA 1
ATOM 840 C C . ARG A 1 102 ? 20.546 2.444 -30.341 1.00 90.06 102 ARG A C 1
ATOM 842 O O . ARG A 1 102 ? 21.319 2.108 -31.235 1.00 90.06 102 ARG A O 1
ATOM 849 N N . ILE A 1 103 ? 19.224 2.317 -30.455 1.00 88.38 103 ILE A N 1
ATOM 850 C CA . ILE A 1 103 ? 18.567 1.856 -31.687 1.00 88.38 103 ILE A CA 1
ATOM 851 C C . ILE A 1 103 ? 18.823 2.849 -32.823 1.00 88.38 103 ILE A C 1
ATOM 853 O O . ILE A 1 103 ? 19.195 2.440 -33.921 1.00 88.38 103 ILE A O 1
ATOM 857 N N . ASN A 1 104 ? 18.671 4.148 -32.560 1.00 90.81 104 ASN A N 1
ATOM 858 C CA . ASN A 1 104 ? 18.944 5.188 -33.548 1.00 90.81 104 ASN A CA 1
ATOM 859 C C . ASN A 1 104 ? 20.417 5.213 -33.963 1.00 90.81 104 ASN A C 1
ATOM 861 O O . ASN A 1 104 ? 20.702 5.234 -35.159 1.00 90.81 104 ASN A O 1
ATOM 865 N N . ASP A 1 105 ? 21.337 5.139 -33.004 1.00 89.44 105 ASP A N 1
ATOM 866 C CA . ASP A 1 105 ? 22.778 5.093 -33.257 1.00 89.44 105 ASP A CA 1
ATOM 867 C C . ASP A 1 105 ? 23.143 3.859 -34.089 1.00 89.44 105 ASP A C 1
ATOM 869 O O . ASP A 1 105 ? 23.858 3.971 -35.080 1.00 89.44 105 ASP A O 1
ATOM 873 N N . THR A 1 106 ? 22.579 2.692 -33.761 1.00 84.81 106 THR A N 1
ATOM 874 C CA . THR A 1 106 ? 22.776 1.455 -34.533 1.00 84.81 106 THR A CA 1
ATOM 875 C C . THR A 1 106 ? 22.229 1.591 -35.954 1.00 84.81 106 THR A C 1
ATOM 877 O O . THR A 1 106 ? 22.901 1.221 -36.912 1.00 84.81 106 THR A O 1
ATOM 880 N N . ASN A 1 107 ? 21.034 2.161 -36.122 1.00 81.31 107 ASN A N 1
ATOM 881 C CA . ASN A 1 107 ? 20.439 2.386 -37.440 1.00 81.31 107 ASN A CA 1
ATOM 882 C C . ASN A 1 107 ? 21.264 3.359 -38.290 1.00 81.31 107 ASN A C 1
ATOM 884 O O . ASN A 1 107 ? 21.426 3.143 -39.491 1.00 81.31 107 ASN A O 1
ATOM 888 N N . ASN A 1 108 ? 21.786 4.425 -37.683 1.00 85.38 108 ASN A N 1
ATOM 889 C CA . ASN A 1 108 ? 22.657 5.377 -38.365 1.00 85.38 108 ASN A CA 1
ATOM 890 C C . ASN A 1 108 ? 23.987 4.721 -38.739 1.00 85.38 108 ASN A C 1
ATOM 892 O O . ASN A 1 108 ? 24.413 4.827 -39.883 1.00 85.38 108 ASN A O 1
ATOM 896 N N . HIS A 1 109 ? 24.573 3.943 -37.831 1.00 78.38 109 HIS A N 1
ATOM 897 C CA . HIS A 1 109 ? 25.794 3.195 -38.090 1.00 78.38 109 HIS A CA 1
ATOM 898 C C . HIS A 1 109 ? 25.634 2.177 -39.227 1.00 78.38 109 HIS A C 1
ATOM 900 O O . HIS A 1 109 ? 26.507 2.070 -40.083 1.00 78.38 109 HIS A O 1
ATOM 906 N N . ILE A 1 110 ? 24.497 1.474 -39.297 1.00 71.69 110 ILE A N 1
ATOM 907 C CA . ILE A 1 110 ? 24.178 0.591 -40.426 1.00 71.69 110 ILE A CA 1
ATOM 908 C C . ILE A 1 110 ? 24.136 1.400 -41.725 1.00 71.69 110 ILE A C 1
ATOM 910 O O . ILE A 1 110 ? 24.764 0.992 -42.697 1.00 71.69 110 ILE A O 1
ATOM 914 N N . LYS A 1 111 ? 23.467 2.559 -41.756 1.00 70.94 111 LYS A N 1
ATOM 915 C CA . LYS A 1 111 ? 23.427 3.429 -42.949 1.00 70.94 111 LYS A CA 1
ATOM 916 C C . LYS A 1 111 ? 24.806 3.955 -43.360 1.00 70.94 111 LYS A C 1
ATOM 918 O O . LYS A 1 111 ? 25.037 4.161 -44.545 1.00 70.94 111 LYS A O 1
ATOM 923 N N . GLU A 1 112 ? 25.700 4.192 -42.404 1.00 72.69 112 GLU A N 1
ATOM 924 C CA . GLU A 1 112 ? 27.070 4.649 -42.662 1.00 72.69 112 GLU A CA 1
ATOM 925 C C . GLU A 1 112 ? 27.975 3.516 -43.168 1.00 72.69 112 GLU A C 1
ATOM 927 O O . GLU A 1 112 ? 28.763 3.724 -44.090 1.00 72.69 112 GLU A O 1
ATOM 932 N N . GLN A 1 113 ? 27.867 2.314 -42.591 1.00 64.62 113 GLN A N 1
ATOM 933 C CA . GLN A 1 113 ? 28.700 1.159 -42.953 1.00 64.62 113 GLN A CA 1
ATOM 934 C C . GLN A 1 113 ? 28.198 0.389 -44.173 1.00 64.62 113 GLN A C 1
ATOM 936 O O . GLN A 1 113 ? 28.997 -0.224 -44.881 1.00 64.62 113 GLN A O 1
ATOM 941 N N . THR A 1 114 ? 26.892 0.405 -44.433 1.00 55.66 114 THR A N 1
ATOM 942 C CA . THR A 1 114 ? 26.341 -0.063 -45.704 1.00 55.66 114 THR A CA 1
ATOM 943 C C . THR A 1 114 ? 26.127 1.152 -46.598 1.00 55.66 114 THR A C 1
ATOM 945 O O . THR A 1 114 ? 25.088 1.796 -46.471 1.00 55.66 114 THR A O 1
ATOM 948 N N . PRO A 1 115 ? 27.066 1.498 -47.510 1.00 55.53 115 PRO A N 1
ATOM 949 C CA . PRO A 1 115 ? 26.740 2.421 -48.592 1.00 55.53 115 PRO A CA 1
ATOM 950 C C . PRO A 1 115 ? 25.530 1.815 -49.286 1.00 55.53 115 PRO A C 1
ATOM 952 O O . PRO A 1 115 ? 25.685 0.725 -49.831 1.00 55.53 115 PRO A O 1
ATOM 955 N N . ALA A 1 116 ? 24.356 2.446 -49.108 1.00 55.84 116 ALA A N 1
ATOM 956 C CA . ALA A 1 116 ? 23.020 1.945 -49.440 1.00 55.84 116 ALA A CA 1
ATOM 957 C C . ALA A 1 116 ? 23.109 0.668 -50.269 1.00 55.84 116 ALA A C 1
ATOM 959 O O . ALA A 1 116 ? 23.403 0.779 -51.459 1.00 55.84 116 ALA A O 1
ATOM 960 N N . TRP A 1 117 ? 23.010 -0.512 -49.626 1.00 55.78 117 TRP A N 1
ATOM 961 C CA . TRP A 1 117 ? 23.207 -1.783 -50.325 1.00 55.78 117 TRP A CA 1
ATOM 962 C C . TRP A 1 117 ? 22.312 -1.756 -51.554 1.00 55.78 117 TRP A C 1
ATOM 964 O O . TRP A 1 117 ? 21.085 -1.799 -51.452 1.00 55.78 117 TRP A O 1
ATOM 974 N N . ASN A 1 118 ? 22.939 -1.549 -52.705 1.00 57.12 118 ASN A N 1
ATOM 975 C CA . ASN A 1 118 ? 22.235 -1.273 -53.929 1.00 57.12 118 ASN A CA 1
ATO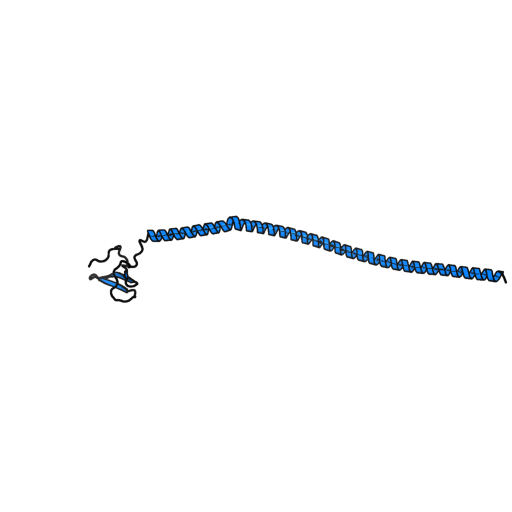M 976 C C . ASN A 1 118 ? 21.667 -2.618 -54.347 1.00 57.12 118 ASN A C 1
ATOM 978 O O . ASN A 1 118 ? 22.394 -3.458 -54.878 1.00 57.12 118 ASN A O 1
ATOM 982 N N . TRP A 1 119 ? 20.377 -2.835 -54.072 1.00 59.31 119 TRP A N 1
ATOM 983 C CA . TRP A 1 119 ? 19.653 -4.061 -54.414 1.00 59.31 119 TRP A CA 1
ATOM 984 C C . TRP A 1 119 ? 19.458 -4.225 -55.936 1.00 59.31 119 TRP A C 1
ATOM 986 O O . TRP A 1 119 ? 18.521 -4.870 -56.397 1.00 59.31 119 TRP A O 1
ATOM 996 N N . GLY A 1 120 ? 20.363 -3.661 -56.730 1.00 56.69 120 GLY A N 1
ATOM 997 C CA . GLY A 1 120 ? 20.312 -3.638 -58.174 1.00 56.69 120 GLY A CA 1
ATOM 998 C C . GLY A 1 120 ? 19.511 -2.462 -58.730 1.00 56.69 120 GLY A C 1
ATOM 999 O O . GLY A 1 120 ? 19.284 -2.427 -59.934 1.00 56.69 120 GLY A O 1
ATOM 1000 N N . GLU A 1 121 ? 19.114 -1.478 -57.913 1.00 62.22 121 GLU A N 1
ATOM 1001 C CA . GLU A 1 121 ? 18.418 -0.266 -58.376 1.00 62.22 121 GLU A CA 1
ATOM 1002 C C . GLU A 1 121 ? 19.198 0.457 -59.482 1.00 62.22 121 GLU A C 1
ATOM 1004 O O . GLU A 1 121 ? 18.614 0.855 -60.490 1.00 62.22 121 GLU A O 1
ATOM 1009 N N . GLN A 1 122 ? 20.525 0.563 -59.336 1.00 60.66 122 GLN A N 1
ATOM 1010 C CA . GLN A 1 122 ? 21.402 1.141 -60.371 1.00 60.66 122 GLN A CA 1
ATOM 1011 C C . GLN A 1 122 ? 21.979 0.085 -61.327 1.00 60.66 122 GLN A C 1
ATOM 1013 O O . GLN A 1 122 ? 22.757 0.411 -62.224 1.00 60.66 122 GLN A O 1
ATOM 1018 N N . SER A 1 123 ? 21.642 -1.188 -61.131 1.00 63.09 123 SER A N 1
ATOM 1019 C CA . SER A 1 123 ? 22.077 -2.274 -62.000 1.00 63.09 123 SER A CA 1
ATOM 1020 C C . SER A 1 123 ? 21.145 -2.407 -63.205 1.00 63.09 123 SER A C 1
ATOM 1022 O O . SER A 1 123 ? 19.988 -1.976 -63.199 1.00 63.09 123 SER A O 1
ATOM 1024 N N . ARG A 1 124 ? 21.678 -2.996 -64.279 1.00 66.25 124 ARG A N 1
ATOM 1025 C CA . ARG A 1 124 ? 20.933 -3.246 -65.516 1.00 66.25 124 ARG A CA 1
ATOM 1026 C C . ARG A 1 124 ? 19.695 -4.101 -65.223 1.00 66.25 124 ARG A C 1
ATOM 1028 O O . ARG A 1 124 ? 19.756 -5.026 -64.409 1.00 66.25 124 ARG A O 1
ATOM 1035 N N . ASP A 1 125 ? 18.608 -3.817 -65.933 1.00 69.88 125 ASP A N 1
ATOM 1036 C CA . ASP A 1 125 ? 17.420 -4.667 -65.913 1.00 69.88 125 ASP A CA 1
ATOM 1037 C C . ASP A 1 125 ? 17.764 -6.080 -66.397 1.00 69.88 125 ASP A C 1
ATOM 1039 O O . ASP A 1 125 ? 18.540 -6.278 -67.343 1.00 69.88 125 ASP A O 1
ATOM 1043 N N . CYS A 1 126 ? 17.182 -7.078 -65.743 1.00 67.88 126 CYS A N 1
ATOM 1044 C CA . CYS A 1 126 ? 17.284 -8.454 -66.184 1.00 67.88 126 CYS A CA 1
ATOM 1045 C C . CYS A 1 126 ? 16.684 -8.593 -67.595 1.00 67.88 126 CYS A C 1
ATOM 1047 O O . CYS A 1 126 ? 15.710 -7.914 -67.932 1.00 67.88 126 CYS A O 1
ATOM 1049 N N . PRO A 1 127 ? 17.224 -9.497 -68.436 1.00 67.31 127 PRO A N 1
ATOM 1050 C CA . PRO A 1 127 ? 16.530 -9.934 -69.644 1.00 67.31 127 PRO A CA 1
ATOM 1051 C C . PRO A 1 127 ? 15.095 -10.367 -69.300 1.00 67.31 127 PRO A C 1
ATOM 1053 O O . PRO A 1 127 ? 14.812 -10.692 -68.151 1.00 67.31 127 PRO A O 1
ATOM 1056 N N . SER A 1 128 ? 14.181 -10.392 -70.269 1.00 62.75 128 SER A N 1
ATOM 1057 C CA . SER A 1 128 ? 12.800 -10.850 -70.053 1.00 62.75 128 SER A CA 1
ATOM 1058 C C . SER A 1 128 ? 12.765 -12.324 -69.607 1.00 62.75 128 SER A C 1
ATOM 1060 O O . SER A 1 128 ? 12.730 -13.234 -70.429 1.00 62.75 128 SER A O 1
ATOM 1062 N N . ILE A 1 129 ? 12.842 -12.561 -68.295 1.00 56.34 129 ILE A N 1
ATOM 1063 C CA . ILE A 1 129 ? 12.765 -13.891 -67.662 1.00 56.34 129 ILE A CA 1
ATOM 1064 C C . ILE A 1 129 ? 11.728 -13.937 -66.522 1.00 56.34 129 ILE A C 1
ATOM 1066 O O . ILE A 1 129 ? 11.618 -14.933 -65.814 1.00 56.34 129 ILE A O 1
ATOM 1070 N N . GLY A 1 130 ? 10.894 -12.899 -66.382 1.00 57.38 130 GLY A N 1
ATOM 1071 C CA . GLY A 1 130 ? 9.853 -12.812 -65.348 1.00 57.38 130 GLY A CA 1
ATOM 1072 C C . GLY A 1 130 ? 10.374 -12.330 -63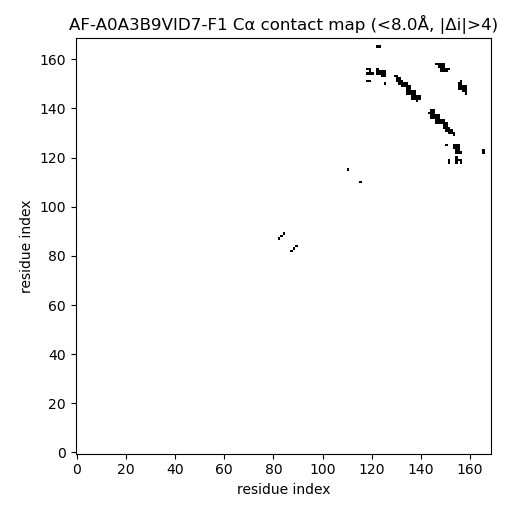.984 1.00 57.38 130 GLY A C 1
ATOM 1073 O O . GLY A 1 130 ? 11.530 -11.945 -63.847 1.00 57.38 130 GLY A O 1
ATOM 1074 N N . ARG A 1 131 ? 9.503 -12.313 -62.963 1.00 57.56 131 ARG A N 1
ATOM 1075 C CA . ARG A 1 131 ? 9.802 -11.811 -61.598 1.00 57.56 131 ARG A CA 1
ATOM 1076 C C . ARG A 1 131 ? 10.536 -12.820 -60.695 1.00 57.56 131 ARG A C 1
ATOM 1078 O O . ARG A 1 131 ? 10.667 -12.593 -59.496 1.00 57.56 131 ARG A O 1
ATOM 1085 N N . SER A 1 132 ? 10.959 -13.958 -61.233 1.00 57.44 132 SER A N 1
ATOM 1086 C CA . SER A 1 132 ? 11.486 -15.077 -60.447 1.00 57.44 132 SER A CA 1
ATOM 1087 C C . SER A 1 132 ? 12.982 -14.923 -60.158 1.00 57.44 132 SER A C 1
ATOM 1089 O O . SER A 1 132 ? 13.749 -14.510 -61.027 1.00 57.44 132 SER A O 1
ATOM 1091 N N . GLN A 1 133 ? 13.411 -15.309 -58.950 1.00 60.09 133 GLN A N 1
ATOM 1092 C CA . GLN A 1 133 ? 14.830 -15.420 -58.611 1.00 60.09 133 GLN A CA 1
ATOM 1093 C C . GLN A 1 133 ? 15.487 -16.511 -59.459 1.00 60.09 133 GLN A C 1
ATOM 1095 O O . GLN A 1 133 ? 15.186 -17.693 -59.297 1.00 60.09 133 GLN A O 1
ATOM 1100 N N . GLN A 1 134 ? 16.390 -16.122 -60.359 1.00 59.66 134 GLN A N 1
ATOM 1101 C CA . GLN A 1 134 ? 17.184 -17.063 -61.144 1.00 59.66 134 GLN A CA 1
ATOM 1102 C C . GLN A 1 134 ? 18.671 -16.790 -60.951 1.00 59.66 134 GLN A C 1
ATOM 1104 O O . GLN A 1 134 ? 19.131 -15.650 -61.029 1.00 59.66 134 GLN A O 1
ATOM 1109 N N . VAL A 1 135 ? 19.413 -17.865 -60.698 1.00 60.00 135 VAL A N 1
ATOM 1110 C CA . VAL A 1 135 ? 20.865 -17.864 -60.544 1.00 60.00 135 VAL A CA 1
ATOM 1111 C C . VAL A 1 135 ? 21.462 -18.388 -61.845 1.00 60.00 135 VAL A C 1
ATOM 1113 O O . VAL A 1 135 ? 21.253 -19.552 -62.188 1.00 60.00 135 VAL A O 1
ATOM 1116 N N . LYS A 1 136 ? 22.187 -17.548 -62.596 1.00 59.25 136 LYS A N 1
ATOM 1117 C CA . LYS A 1 136 ? 22.880 -18.004 -63.810 1.00 59.25 136 LYS A CA 1
ATOM 1118 C C . LYS A 1 136 ? 24.308 -18.418 -63.470 1.00 59.25 136 LYS A C 1
ATOM 1120 O O . LYS A 1 136 ? 25.150 -17.581 -63.132 1.00 59.25 136 LYS A O 1
ATOM 1125 N N . THR A 1 137 ? 24.579 -19.711 -63.597 1.00 58.62 137 THR A N 1
ATOM 1126 C CA . THR A 1 137 ? 25.930 -20.268 -63.563 1.00 58.62 137 THR A CA 1
ATOM 1127 C C . THR A 1 137 ? 26.475 -20.380 -64.983 1.00 58.62 137 THR A C 1
ATOM 1129 O O . THR A 1 137 ? 25.787 -20.837 -65.894 1.00 58.62 137 THR A O 1
ATOM 1132 N N . VAL A 1 138 ? 27.709 -19.923 -65.197 1.00 57.16 138 VAL A N 1
ATOM 1133 C CA . VAL A 1 138 ? 28.448 -20.175 -66.443 1.00 57.16 138 VAL A CA 1
ATOM 1134 C C . VAL A 1 138 ? 29.573 -21.140 -66.102 1.00 57.16 138 VAL A C 1
ATOM 1136 O O . VAL A 1 138 ? 30.388 -20.847 -65.221 1.00 57.16 138 VAL A O 1
ATOM 1139 N N . GLN A 1 139 ? 29.585 -22.293 -66.768 1.00 49.78 139 GLN A N 1
ATOM 1140 C CA . GLN A 1 139 ? 30.721 -23.207 -66.751 1.00 49.78 139 GLN A CA 1
ATOM 1141 C C . GLN A 1 139 ? 31.779 -22.664 -67.704 1.00 49.78 139 GLN A C 1
ATOM 1143 O O . GLN A 1 139 ? 31.481 -22.370 -68.860 1.00 49.78 139 GLN A O 1
ATOM 1148 N N . THR A 1 140 ? 32.992 -22.468 -67.201 1.00 58.31 140 THR A N 1
ATOM 1149 C CA . THR A 1 140 ? 34.149 -22.194 -68.054 1.00 58.31 140 THR A CA 1
ATOM 1150 C C . THR A 1 140 ? 34.691 -23.503 -68.622 1.00 58.31 140 THR A C 1
ATOM 1152 O O . THR A 1 140 ? 34.463 -24.570 -68.052 1.00 58.31 140 THR A O 1
ATOM 1155 N N . ASP A 1 141 ? 35.457 -23.421 -69.709 1.00 54.34 141 ASP A N 1
ATOM 1156 C CA . ASP A 1 141 ? 36.043 -24.582 -70.405 1.00 54.34 141 ASP A CA 1
ATOM 1157 C C . ASP A 1 141 ? 36.958 -25.444 -69.507 1.00 54.34 141 ASP A C 1
ATOM 1159 O O . ASP A 1 141 ? 37.261 -26.589 -69.826 1.00 54.34 141 ASP A O 1
ATOM 1163 N N . ASN A 1 142 ? 37.337 -24.921 -68.334 1.00 57.09 142 ASN A N 1
ATOM 1164 C CA . ASN A 1 142 ? 38.111 -25.609 -67.298 1.00 57.09 142 ASN A CA 1
ATOM 1165 C C . ASN A 1 142 ? 37.240 -26.383 -66.281 1.00 57.09 142 ASN A C 1
ATOM 1167 O O . ASN A 1 142 ? 37.754 -26.834 -65.260 1.00 57.09 142 ASN A O 1
ATOM 1171 N N . GLY A 1 143 ? 35.925 -26.493 -66.494 1.00 52.97 143 GLY A N 1
ATOM 1172 C CA . GLY A 1 143 ? 35.002 -27.240 -65.626 1.00 52.97 143 GLY A CA 1
ATOM 1173 C C . GLY A 1 143 ? 34.555 -26.514 -64.349 1.00 52.97 143 GLY A C 1
ATOM 1174 O O . GLY A 1 143 ? 33.741 -27.046 -63.596 1.00 52.97 143 GLY A O 1
ATOM 1175 N N . ASN A 1 144 ? 35.022 -25.286 -64.106 1.00 48.62 144 ASN A N 1
ATOM 1176 C CA . ASN A 1 144 ? 34.605 -24.492 -62.950 1.00 48.62 144 ASN A CA 1
ATOM 1177 C C . ASN A 1 144 ? 33.286 -23.757 -63.237 1.00 48.62 144 ASN A C 1
ATOM 1179 O O . ASN A 1 144 ? 33.190 -22.955 -64.168 1.00 48.62 144 ASN A O 1
ATOM 1183 N N . ALA A 1 145 ? 32.267 -23.993 -62.406 1.00 50.62 145 ALA A N 1
ATOM 1184 C CA . ALA A 1 145 ? 31.010 -23.251 -62.447 1.00 50.62 145 ALA A CA 1
ATOM 1185 C C . ALA A 1 145 ? 31.119 -21.980 -61.589 1.00 50.62 145 ALA A C 1
ATOM 1187 O O . ALA A 1 145 ? 31.337 -22.059 -60.382 1.00 50.62 145 ALA A O 1
ATOM 1188 N N . SER A 1 146 ? 30.950 -20.805 -62.203 1.00 55.66 146 SER A N 1
ATOM 1189 C CA . SER A 1 146 ? 30.848 -19.534 -61.470 1.00 55.66 146 SER A CA 1
ATOM 1190 C C . SER A 1 146 ? 29.409 -19.025 -61.489 1.00 55.66 146 SER A C 1
ATOM 1192 O O . SER A 1 146 ? 28.821 -18.843 -62.558 1.00 55.66 146 SER A O 1
ATOM 1194 N N . THR A 1 147 ? 28.836 -18.794 -60.309 1.00 56.56 147 THR A N 1
ATOM 1195 C CA . THR A 1 147 ? 27.586 -18.043 -60.148 1.00 56.56 147 THR A CA 1
ATOM 1196 C C . THR A 1 147 ? 27.903 -16.559 -60.293 1.00 56.56 147 THR A C 1
ATOM 1198 O O . THR A 1 147 ? 28.623 -16.025 -59.456 1.00 56.56 147 THR A O 1
ATOM 1201 N N . ARG A 1 148 ? 27.411 -15.887 -61.345 1.00 58.84 148 ARG A N 1
ATOM 1202 C CA . ARG A 1 148 ? 27.772 -14.473 -61.598 1.00 58.84 148 ARG A CA 1
ATOM 1203 C C . ARG A 1 148 ? 26.721 -13.450 -61.168 1.00 58.84 148 ARG A C 1
ATOM 1205 O O . ARG A 1 148 ? 27.104 -12.316 -60.889 1.00 58.84 148 ARG A O 1
ATOM 1212 N N . TYR A 1 149 ? 25.433 -13.802 -61.132 1.00 61.81 149 TYR A N 1
ATOM 1213 C CA . TYR A 1 149 ? 24.375 -12.883 -60.692 1.00 61.81 149 TYR A CA 1
ATOM 1214 C C . TYR A 1 149 ? 23.044 -13.579 -60.347 1.00 61.81 149 TYR A C 1
ATOM 121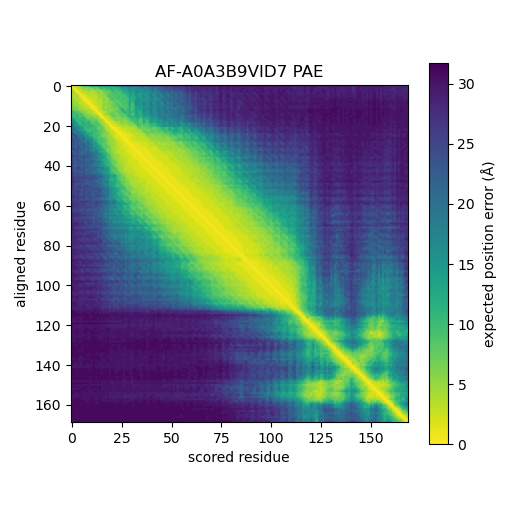6 O O . TYR A 1 149 ? 22.761 -14.679 -60.827 1.00 61.81 149 TYR A O 1
ATOM 1224 N N . LEU A 1 150 ? 22.242 -12.899 -59.525 1.00 69.44 150 LEU A N 1
ATOM 1225 C CA . LEU A 1 150 ? 20.868 -13.200 -59.121 1.00 69.44 150 LEU A CA 1
ATOM 1226 C C . LEU A 1 150 ? 19.933 -12.135 -59.712 1.00 69.44 150 LEU A C 1
ATOM 1228 O O . LEU A 1 150 ? 20.231 -10.954 -59.610 1.00 69.44 150 LEU A O 1
ATOM 1232 N N . CYS A 1 151 ? 18.801 -12.515 -60.299 1.00 66.81 151 CYS A N 1
ATOM 1233 C CA . CYS A 1 151 ? 17.751 -11.549 -60.649 1.00 66.81 151 CYS A CA 1
ATOM 1234 C C . CYS A 1 151 ? 16.758 -11.395 -59.491 1.00 66.81 151 CYS A C 1
ATOM 1236 O O . CYS A 1 151 ? 16.161 -12.382 -59.071 1.00 66.81 151 CYS A O 1
ATOM 1238 N N . PHE A 1 152 ? 16.566 -10.181 -58.977 1.00 67.69 152 PHE A N 1
ATOM 1239 C CA . PHE A 1 152 ? 15.574 -9.874 -57.946 1.00 67.69 152 PHE A CA 1
ATOM 1240 C C . PHE A 1 152 ? 14.773 -8.643 -58.362 1.00 67.69 152 PHE A C 1
ATOM 1242 O O . PHE A 1 152 ? 15.352 -7.622 -58.711 1.00 67.69 152 PHE A O 1
ATOM 1249 N N . ASP A 1 153 ? 13.447 -8.772 -58.395 1.00 66.88 153 ASP A N 1
ATOM 1250 C CA . ASP A 1 153 ? 12.520 -7.712 -58.822 1.00 66.88 153 ASP A CA 1
ATOM 1251 C C . ASP A 1 153 ? 12.876 -7.053 -60.174 1.00 66.88 153 ASP A C 1
ATOM 1253 O O . ASP A 1 153 ? 12.841 -5.840 -60.358 1.00 66.88 153 ASP A O 1
ATOM 1257 N N . GLY A 1 154 ? 13.291 -7.874 -61.145 1.00 68.00 154 GLY A N 1
ATOM 1258 C CA . GLY A 1 154 ? 13.691 -7.400 -62.473 1.00 68.00 154 GLY A CA 1
ATOM 1259 C C . GLY A 1 154 ? 15.080 -6.754 -62.535 1.00 68.00 154 GLY A C 1
ATOM 1260 O O . GLY A 1 154 ? 15.494 -6.359 -63.622 1.00 68.00 154 GLY A O 1
ATOM 1261 N N . LYS A 1 155 ? 15.826 -6.699 -61.425 1.00 69.69 155 LYS A N 1
ATOM 1262 C CA . LYS A 1 155 ? 17.185 -6.147 -61.348 1.00 69.69 155 LYS A CA 1
ATOM 1263 C C . LYS A 1 155 ? 18.249 -7.219 -61.130 1.00 69.69 155 LYS A C 1
ATOM 1265 O O . LYS A 1 155 ? 18.024 -8.214 -60.442 1.00 69.69 155 LYS A O 1
ATOM 1270 N N . ILE A 1 156 ? 19.423 -7.013 -61.726 1.00 69.25 156 ILE A N 1
ATOM 1271 C CA . ILE A 1 156 ? 20.580 -7.909 -61.594 1.00 69.25 156 ILE A CA 1
ATOM 1272 C C . ILE A 1 156 ? 21.357 -7.572 -60.313 1.00 69.25 156 ILE A C 1
ATOM 1274 O O . ILE A 1 156 ? 21.840 -6.459 -60.148 1.00 69.25 156 ILE A O 1
ATOM 1278 N N . LEU A 1 157 ? 21.539 -8.566 -59.448 1.00 67.69 157 LEU A N 1
ATOM 1279 C CA . LEU A 1 157 ? 22.349 -8.542 -58.233 1.00 67.69 157 LEU A CA 1
ATOM 1280 C C . LEU A 1 157 ? 23.598 -9.401 -58.421 1.00 67.69 157 LEU A C 1
ATOM 1282 O O . LEU A 1 157 ? 23.504 -10.620 -58.572 1.00 67.69 157 LEU A O 1
ATOM 1286 N N . HIS A 1 158 ? 24.784 -8.804 -58.377 1.00 62.69 158 HIS A N 1
ATOM 1287 C CA . HIS A 1 158 ? 26.025 -9.573 -58.411 1.00 62.69 158 HIS A CA 1
ATOM 1288 C C . HIS A 1 158 ? 26.328 -10.160 -57.031 1.00 62.69 158 HIS A C 1
ATOM 1290 O O . HIS A 1 158 ? 26.637 -9.443 -56.082 1.00 62.69 158 HIS A O 1
ATOM 1296 N N . LEU A 1 159 ? 26.242 -11.485 -56.914 1.00 57.97 159 LEU A N 1
ATOM 1297 C CA . LEU A 1 159 ? 26.625 -12.185 -55.695 1.00 57.97 159 LEU A CA 1
ATOM 1298 C C . LEU A 1 159 ? 28.157 -12.282 -55.659 1.00 57.97 159 LEU A C 1
ATOM 1300 O O . LEU A 1 159 ? 28.757 -12.968 -56.482 1.00 57.97 159 LEU A O 1
ATOM 1304 N N . ASN A 1 160 ? 28.775 -11.626 -54.675 1.00 49.53 160 ASN A N 1
ATOM 1305 C CA . ASN A 1 160 ? 30.182 -11.809 -54.301 1.00 49.53 160 ASN A CA 1
ATOM 1306 C C . ASN A 1 160 ? 31.268 -11.257 -55.253 1.00 49.53 160 ASN A C 1
ATOM 1308 O O . ASN A 1 160 ? 32.386 -11.771 -55.280 1.00 49.53 160 ASN A O 1
ATOM 1312 N N . THR A 1 161 ? 31.008 -10.167 -55.978 1.00 47.22 161 THR A N 1
ATOM 1313 C CA . THR A 1 161 ? 32.079 -9.392 -56.633 1.00 47.22 161 THR A CA 1
ATOM 1314 C C . THR A 1 161 ? 32.230 -8.032 -55.962 1.00 47.22 161 THR A C 1
ATOM 1316 O O 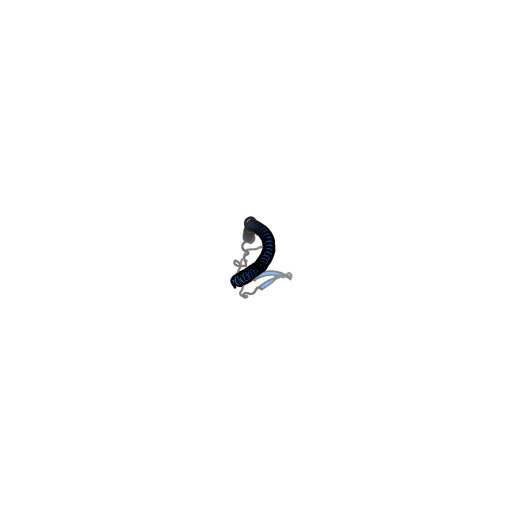. THR A 1 161 ? 31.278 -7.263 -55.941 1.00 47.22 161 THR A O 1
ATOM 1319 N N . LEU A 1 162 ? 33.436 -7.700 -55.486 1.00 44.22 162 LEU A N 1
ATOM 1320 C CA . LEU A 1 162 ? 33.848 -6.383 -54.948 1.00 44.22 162 LEU A CA 1
ATOM 1321 C C . LEU A 1 162 ? 33.709 -5.207 -55.951 1.00 44.22 162 LEU A C 1
ATOM 1323 O O . LEU A 1 162 ? 34.262 -4.133 -55.739 1.00 44.22 162 LEU A O 1
ATOM 1327 N N . SER A 1 163 ? 33.012 -5.403 -57.070 1.00 44.53 163 SER A N 1
ATOM 1328 C CA . SER A 1 163 ? 32.882 -4.444 -58.159 1.00 44.53 163 SER A CA 1
ATOM 1329 C C . SER A 1 163 ? 31.474 -3.858 -58.180 1.00 44.53 163 SER A C 1
ATOM 1331 O O . SER A 1 163 ? 30.519 -4.547 -58.529 1.00 44.53 163 SER A O 1
ATOM 1333 N N . ASN A 1 164 ? 31.374 -2.566 -57.863 1.00 41.62 164 ASN A N 1
ATOM 1334 C CA . ASN A 1 164 ? 30.184 -1.730 -58.069 1.00 41.62 164 ASN A CA 1
ATOM 1335 C C . ASN A 1 164 ? 30.120 -1.135 -59.493 1.00 41.62 164 ASN A C 1
ATOM 1337 O O . ASN A 1 164 ? 29.400 -0.168 -59.732 1.00 41.62 164 ASN A O 1
ATOM 1341 N N . ILE A 1 165 ? 30.898 -1.662 -60.445 1.00 45.72 165 ILE A N 1
ATOM 1342 C CA . ILE A 1 165 ? 30.997 -1.100 -61.796 1.00 45.72 165 ILE A CA 1
ATOM 1343 C C . ILE A 1 165 ? 30.091 -1.900 -62.747 1.00 45.72 165 ILE A C 1
ATOM 1345 O O . ILE A 1 165 ? 30.264 -3.119 -62.851 1.00 45.72 165 ILE A O 1
ATOM 1349 N N . PRO A 1 166 ? 29.140 -1.253 -63.450 1.00 40.16 166 PRO A N 1
ATOM 1350 C CA . PRO A 1 166 ? 28.297 -1.925 -64.432 1.00 40.16 166 PRO A CA 1
ATOM 1351 C C . PRO A 1 166 ? 29.142 -2.434 -65.614 1.00 40.16 166 PRO A C 1
ATOM 1353 O O . PRO A 1 166 ? 30.095 -1.760 -66.015 1.00 40.16 166 PRO A O 1
ATOM 1356 N N . PRO A 1 167 ? 28.819 -3.603 -66.199 1.00 41.38 167 PRO A N 1
ATOM 1357 C CA . PRO A 1 167 ? 29.540 -4.107 -67.360 1.00 41.38 167 PRO A CA 1
ATOM 1358 C C . PRO A 1 167 ? 29.387 -3.129 -68.529 1.00 41.38 167 PRO A C 1
ATOM 1360 O O . PRO A 1 167 ? 28.272 -2.817 -68.954 1.00 41.38 167 PRO A O 1
ATOM 1363 N N . VAL A 1 168 ? 30.523 -2.643 -69.027 1.00 41.25 168 VAL A N 1
ATOM 1364 C CA . VAL A 1 168 ? 30.612 -1.910 -70.293 1.00 41.25 168 VAL A CA 1
ATOM 1365 C C . VAL A 1 168 ? 30.347 -2.902 -71.432 1.00 41.25 168 VAL A C 1
ATOM 1367 O O . VAL A 1 168 ? 30.668 -4.083 -71.291 1.00 41.25 168 VAL A O 1
ATOM 1370 N N . GLN A 1 169 ? 29.689 -2.414 -72.489 1.00 37.50 169 GLN A N 1
ATOM 1371 C CA . GLN A 1 169 ? 29.271 -3.168 -73.680 1.00 37.50 169 GLN A CA 1
ATOM 1372 C C . GLN A 1 169 ? 30.340 -4.116 -74.227 1.00 37.50 169 GLN A C 1
ATOM 1374 O O . GLN A 1 169 ? 31.516 -3.697 -74.305 1.00 37.50 169 GLN A O 1
#

Secondary structure (DSSP, 8-state):
-HHHHHHHHHHHHHHHHHHHHHHHHHHHHHHHHHHHHHHHHHHHHHHHHHHHHHHHHHHHHHHHHHHHHHHHHHHHHHHHHHHIIIIIHHHHHHHHHHHHHHHHHHHHHHHHHSS----STTSPBPPS--SS--EEEEE-TTS-EEEEEEEETTEEE-SS-S--PPPP-

Solvent-accessible surface area (backbone atoms only — not comparable to full-atom values): 9612 Å² total; per-residue (Å²): 115,74,72,58,57,55,51,52,52,52,54,52,51,52,54,52,52,56,49,52,53,50,53,52,52,53,50,52,52,53,50,51,51,50,50,52,50,52,52,50,51,50,52,52,52,51,52,52,51,52,53,51,52,56,52,48,53,54,49,50,54,52,50,51,53,52,49,55,56,48,51,53,54,50,51,53,51,49,53,50,48,52,45,40,64,70,48,52,48,53,51,50,53,50,49,51,52,52,50,54,47,51,52,50,53,50,54,51,48,49,55,68,74,38,70,72,77,69,74,12,81,91,38,60,69,48,73,100,72,68,76,56,80,46,76,50,64,51,69,46,98,85,73,52,71,44,70,58,37,34,31,48,86,46,11,37,33,66,61,89,59,102,64,94,68,79,86,77,133

Mean predicted aligned error: 19.21 Å

Foldseek 3Di:
DVVVVVVVVVVVVVVVVVVVVVVVVVVVVVVVVVVVVVVVVVVVVVVVVVVVVVVVVVVVVVVVVVVVVVVVVVVVVVVVVCCCVPPVVVVVVVVVVVVVVVVVVVVVVCCVVPVPVCPQPVADFDDPPDQDWDFDWDQDPVRDTDGQWIQHRRGTHGDDDPDPDYDDD

pLDDT: mean 76.03, std 17.62, range [37.5, 96.38]

Sequence (169 aa):
MRKFYTVLALTLMANIAQAQDFYMQKQNEVEFKRLNQEVYQLKKDIEQHSIYVRQLEKTNESLTKKLNATNQRVDDLLDLWVNFENVSLPNLVSSDKALAQRINDTNNHIKEQTPAWNWGEQSRDCPSIGRSQQVKTVQTDNGNASTRYLCFDGKILHLNTLSNIPPVQ

Nearest PDB structures (foldseek):
  2ivq-assembly1_D  TM=2.703E-01  e=1.397E+00  Escherichia coli

Radius of gyration: 59.72 Å; Cα contacts (8 Å, |Δi|>4): 74; chains: 1; bounding box: 115×36×156 Å